Protein AF-A0A2V7YEH2-F1 (afdb_monomer)

Mean predicted aligned error: 3.69 Å

Radius of gyration: 14.22 Å; Cα contacts (8 Å, |Δi|>4): 256; chains: 1; bounding box: 33×41×31 Å

Solvent-accessible surface area (backbone atoms only — not comparable to full-atom values): 6862 Å² total; per-residue (Å²): 129,85,86,59,50,59,31,40,41,31,31,68,88,72,50,74,48,73,33,33,45,75,46,79,40,76,91,79,39,28,38,35,32,34,47,96,92,42,76,48,81,45,50,46,90,54,30,36,33,38,36,32,57,50,89,54,93,85,58,84,72,81,82,74,64,68,47,44,32,40,38,29,31,84,86,72,51,70,53,51,23,26,23,66,84,57,88,93,39,77,46,42,60,33,28,39,77,72,44,84,60,26,61,35,30,40,40,26,48,93,38,53,67,48,77,44,76,62,80,131

pLDDT: mean 93.69, std 8.41, range [43.44, 98.62]

Secondary structure (DSSP, 8-state):
---PPEEEEEETTS-EEEEEEEEEETTTTEEEEEETTEEEEEEGGGEEEEEEE---TTSPPPPP-SEEEEEEETTS-EEEEEE---TTSSEEEEEES--SSEEEEEEEGGGEEEEEE---

Foldseek 3Di:
DPPFFWKWWAFLVRDIDIFGFPDQDQVQQWTFTDDPNDTDTDHLNGTFKMFGFDPDQPDDADDADAFWKWWAFPVRDTFTFGWDDDLPGQWTWGQGPDPNTTRIMTGGNVRTPDMDGDDD

Sequence (120 aa):
MSDQPQVVLRYRDGSTQRATLVQTDIEREVFNIEENGTSTEVPFRNLKAVFFPQTDPDKSLEPAAGSQLAVEFADGEIIRGVAHYNPERNGFFLFPLDRSKNDKIFVVNSAIMSIEVEKL

Structure (mmCIF, N/CA/C/O backbone):
data_AF-A0A2V7YEH2-F1
#
_entry.id   AF-A0A2V7YEH2-F1
#
loop_
_atom_site.group_PDB
_atom_site.id
_atom_site.type_symbol
_atom_site.label_atom_id
_atom_site.label_alt_id
_atom_site.label_comp_id
_atom_site.label_asym_id
_atom_site.label_entity_id
_atom_site.label_seq_id
_atom_site.pdbx_PDB_ins_code
_atom_site.Cartn_x
_atom_site.Cartn_y
_atom_site.Cartn_z
_atom_site.occupancy
_atom_site.B_iso_or_equiv
_atom_site.auth_seq_id
_atom_site.auth_comp_id
_atom_site.auth_asym_id
_atom_site.auth_atom_id
_atom_site.pdbx_PDB_model_num
ATOM 1 N N . MET A 1 1 ? 10.851 21.970 3.843 1.00 43.44 1 MET A N 1
ATOM 2 C CA . MET A 1 1 ? 9.453 21.497 3.861 1.00 43.44 1 MET A CA 1
ATOM 3 C C . MET A 1 1 ? 9.529 19.997 3.695 1.00 43.44 1 MET A C 1
ATOM 5 O O . MET A 1 1 ? 10.189 19.565 2.760 1.00 43.44 1 MET A O 1
ATOM 9 N N . SER A 1 2 ? 9.027 19.222 4.653 1.00 50.75 2 SER A N 1
ATOM 10 C CA . SER A 1 2 ? 9.021 17.762 4.532 1.00 50.75 2 SER A CA 1
ATOM 11 C C . SER A 1 2 ? 8.160 17.400 3.326 1.00 50.75 2 SER A C 1
ATOM 13 O O . SER A 1 2 ? 6.995 17.787 3.295 1.00 50.7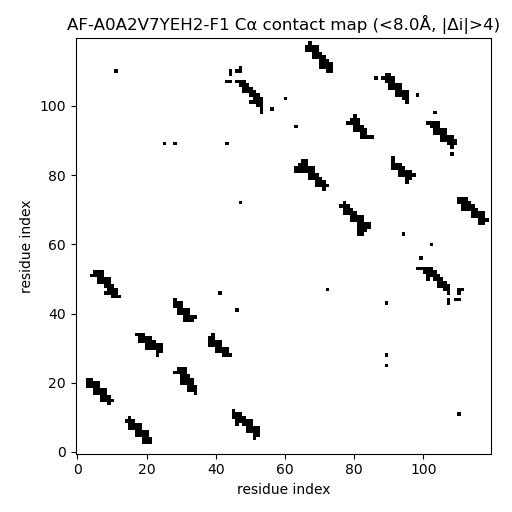5 2 SER A O 1
ATOM 15 N N . ASP A 1 3 ? 8.740 16.745 2.325 1.00 76.44 3 ASP A N 1
ATOM 16 C CA . ASP A 1 3 ? 8.012 16.307 1.135 1.00 76.44 3 ASP A CA 1
ATOM 17 C C . ASP A 1 3 ? 7.098 15.145 1.543 1.00 76.44 3 ASP A C 1
ATOM 19 O O . ASP A 1 3 ? 7.535 14.001 1.686 1.00 76.44 3 ASP A O 1
ATOM 23 N N . GLN A 1 4 ? 5.854 15.467 1.904 1.00 83.88 4 GLN A N 1
ATOM 24 C CA . GLN A 1 4 ? 4.873 14.466 2.301 1.00 83.88 4 GLN A CA 1
ATOM 25 C C . GLN A 1 4 ? 4.393 13.721 1.050 1.00 83.88 4 GLN A C 1
ATOM 27 O O . GLN A 1 4 ? 3.970 14.360 0.082 1.00 83.88 4 GLN A O 1
ATOM 32 N N . PRO A 1 5 ? 4.434 12.378 1.042 1.00 92.88 5 PRO A N 1
ATOM 33 C CA . PRO A 1 5 ? 4.159 11.632 -0.170 1.00 92.88 5 PRO A CA 1
ATOM 34 C C . PRO A 1 5 ? 2.687 11.755 -0.567 1.00 92.88 5 PRO A C 1
ATOM 36 O O . PRO A 1 5 ? 1.784 11.536 0.242 1.00 92.88 5 PRO A O 1
ATOM 39 N N . GLN A 1 6 ? 2.454 12.047 -1.845 1.00 96.31 6 GLN A N 1
ATOM 40 C CA . GLN A 1 6 ? 1.150 11.847 -2.469 1.00 96.31 6 GLN A CA 1
ATOM 41 C C . GLN A 1 6 ? 0.900 10.346 -2.604 1.00 96.31 6 GLN A C 1
ATOM 43 O O . GLN A 1 6 ? 1.766 9.612 -3.079 1.00 96.31 6 GLN A O 1
ATOM 48 N N . VAL A 1 7 ? -0.279 9.885 -2.204 1.00 98.00 7 VAL A N 1
ATOM 49 C CA . VAL A 1 7 ? -0.651 8.468 -2.246 1.00 98.00 7 VAL A CA 1
ATOM 50 C C . VAL A 1 7 ? -2.005 8.266 -2.911 1.00 98.00 7 VAL A C 1
ATOM 52 O O . VAL A 1 7 ? -2.829 9.179 -2.998 1.00 98.00 7 VAL A O 1
ATOM 55 N N . VAL A 1 8 ? -2.236 7.042 -3.377 1.00 98.38 8 VAL A N 1
ATOM 56 C CA . VAL A 1 8 ? -3.538 6.575 -3.858 1.00 98.38 8 VAL A CA 1
ATOM 57 C C . VAL A 1 8 ? -4.013 5.467 -2.920 1.00 98.38 8 VAL A C 1
ATOM 59 O O . VAL A 1 8 ? -3.444 4.375 -2.899 1.00 98.38 8 VAL A O 1
ATOM 62 N N . LEU A 1 9 ? -5.044 5.743 -2.129 1.00 98.62 9 LEU A N 1
ATOM 63 C CA . LEU A 1 9 ? -5.696 4.767 -1.264 1.00 98.62 9 LEU A CA 1
ATOM 64 C C . LEU A 1 9 ? -6.705 3.971 -2.088 1.00 98.62 9 LEU A C 1
ATOM 66 O O . LEU A 1 9 ? -7.562 4.566 -2.742 1.00 98.62 9 LEU A O 1
ATOM 70 N N . ARG A 1 10 ? -6.629 2.638 -2.046 1.00 98.31 10 ARG A N 1
ATOM 71 C CA . ARG A 1 10 ? -7.647 1.750 -2.620 1.00 98.31 10 ARG A CA 1
ATOM 72 C C . ARG A 1 10 ? -8.396 1.044 -1.508 1.00 98.31 10 ARG A C 1
ATOM 74 O O . ARG A 1 10 ? -7.794 0.344 -0.690 1.00 98.31 10 ARG A O 1
ATOM 81 N N . TYR A 1 11 ? -9.705 1.235 -1.494 1.00 98.44 11 TYR A N 1
ATOM 82 C CA . TYR A 1 11 ? -10.613 0.702 -0.493 1.00 98.44 11 TYR A CA 1
ATOM 83 C C . TYR A 1 11 ? -11.119 -0.684 -0.885 1.00 98.44 11 TYR A C 1
ATOM 85 O O . TYR A 1 11 ? -11.085 -1.080 -2.052 1.00 98.44 11 TYR A O 1
ATOM 93 N N . ARG A 1 12 ? -11.593 -1.441 0.107 1.00 97.50 12 ARG A N 1
ATOM 94 C CA . ARG A 1 12 ? -12.164 -2.782 -0.108 1.00 97.50 12 ARG A CA 1
ATOM 95 C C . ARG A 1 12 ? -13.491 -2.763 -0.856 1.00 97.50 12 ARG A C 1
ATOM 97 O O . ARG A 1 12 ? -13.847 -3.760 -1.466 1.00 97.50 12 ARG A O 1
ATOM 104 N N . ASP A 1 13 ? -14.205 -1.643 -0.811 1.00 96.31 13 ASP A N 1
ATOM 105 C CA . ASP A 1 13 ? -15.441 -1.428 -1.569 1.00 96.31 13 ASP A CA 1
ATOM 106 C C . ASP A 1 13 ? -15.186 -1.075 -3.048 1.00 96.31 13 ASP A C 1
ATOM 108 O O . ASP A 1 13 ? -16.126 -0.814 -3.796 1.00 96.31 13 ASP A O 1
ATOM 112 N N . GLY A 1 14 ? -13.918 -1.061 -3.475 1.00 96.06 14 GLY A N 1
ATOM 113 C CA . GLY A 1 14 ? -13.500 -0.718 -4.831 1.00 96.06 14 GLY A CA 1
ATOM 114 C C . GLY A 1 14 ? -13.284 0.779 -5.063 1.00 96.06 14 GLY A C 1
ATOM 115 O O . GLY A 1 14 ? -12.749 1.153 -6.110 1.00 96.06 14 GLY A O 1
ATOM 116 N N . SER A 1 15 ? -13.635 1.644 -4.106 1.00 97.62 15 SER A N 1
ATOM 117 C CA . SER A 1 15 ? -13.394 3.081 -4.222 1.00 97.62 15 SER A CA 1
ATOM 118 C C . SER A 1 15 ? -11.902 3.425 -4.117 1.00 97.62 15 SER A C 1
ATOM 120 O O . SER A 1 15 ? -11.063 2.638 -3.662 1.00 97.62 15 SER A O 1
ATOM 122 N N . THR A 1 16 ? -11.537 4.604 -4.619 1.00 97.69 16 THR A N 1
ATOM 123 C CA . THR A 1 16 ? -10.152 5.085 -4.658 1.00 97.69 16 THR A CA 1
ATOM 124 C C . THR A 1 16 ? -10.101 6.565 -4.294 1.00 97.69 16 THR A C 1
ATOM 126 O O . THR A 1 16 ? -10.947 7.334 -4.741 1.00 97.69 16 THR A O 1
ATOM 129 N N . GLN A 1 17 ? -9.089 6.964 -3.525 1.00 97.44 17 GLN A N 1
ATOM 130 C CA . GLN A 1 17 ? -8.881 8.343 -3.074 1.00 97.44 17 GLN A CA 1
ATOM 131 C C . GLN A 1 17 ? -7.417 8.744 -3.255 1.00 97.44 17 GLN A C 1
ATOM 133 O O . GLN A 1 17 ? -6.517 7.939 -3.012 1.00 97.44 17 GLN A O 1
ATOM 138 N N . ARG A 1 18 ? -7.165 9.989 -3.669 1.00 97.44 18 ARG A N 1
ATOM 139 C CA . ARG A 1 18 ? -5.818 10.578 -3.691 1.00 97.44 18 ARG A CA 1
ATOM 140 C C . ARG A 1 18 ? -5.688 11.525 -2.512 1.00 97.44 18 ARG A C 1
ATOM 142 O O . ARG A 1 18 ? -6.587 12.322 -2.288 1.00 97.44 18 ARG A O 1
ATOM 149 N N . ALA A 1 19 ? -4.585 11.443 -1.785 1.00 97.75 19 ALA A N 1
ATOM 150 C CA . ALA A 1 19 ? -4.353 12.310 -0.639 1.00 97.75 19 ALA A CA 1
ATOM 151 C C . ALA A 1 19 ? -2.859 12.464 -0.358 1.00 97.75 19 ALA A C 1
ATOM 153 O O . ALA A 1 19 ? -2.033 11.679 -0.834 1.00 97.75 19 ALA A O 1
ATOM 154 N N . THR A 1 20 ? -2.526 13.448 0.465 1.00 97.50 20 THR A N 1
ATOM 155 C CA . THR A 1 20 ? -1.209 13.555 1.083 1.00 97.50 20 THR A CA 1
ATOM 156 C C . THR A 1 20 ? -1.159 12.619 2.287 1.00 97.50 20 THR A C 1
ATOM 158 O O . THR A 1 20 ? -2.012 12.701 3.169 1.00 97.50 20 THR A O 1
ATOM 161 N N . LEU A 1 21 ? -0.173 11.725 2.356 1.00 97.25 21 LEU A N 1
ATOM 162 C CA . LEU A 1 21 ? 0.046 10.905 3.546 1.00 97.25 21 LEU A CA 1
ATOM 163 C C . LEU A 1 21 ? 0.806 11.718 4.598 1.00 97.25 21 LEU A C 1
ATOM 165 O O . LEU A 1 21 ? 1.965 12.082 4.397 1.00 97.25 21 LEU A O 1
ATOM 169 N N . VAL A 1 22 ? 0.166 11.946 5.743 1.00 96.50 22 VAL A N 1
ATOM 170 C CA . VAL A 1 22 ? 0.766 12.648 6.884 1.00 96.50 22 VAL A CA 1
ATOM 171 C C . VAL A 1 22 ? 1.544 11.667 7.754 1.00 96.50 22 VAL A C 1
ATOM 173 O O . VAL A 1 22 ? 2.708 11.906 8.076 1.00 96.50 22 VAL A O 1
ATOM 176 N N . GLN A 1 23 ? 0.912 10.552 8.129 1.00 95.81 23 GLN A N 1
ATOM 177 C CA . GLN A 1 23 ? 1.506 9.553 9.015 1.00 95.81 23 GLN A CA 1
ATOM 178 C C . GLN A 1 23 ? 0.803 8.201 8.888 1.00 95.81 23 GLN A C 1
ATOM 180 O O . GLN A 1 23 ? -0.420 8.133 8.805 1.00 95.81 23 GLN A O 1
ATOM 185 N N . THR A 1 24 ? 1.568 7.117 8.980 1.00 96.06 24 THR A N 1
ATOM 186 C CA . THR A 1 24 ? 1.028 5.777 9.233 1.00 96.06 24 THR A CA 1
ATOM 187 C C . THR A 1 24 ? 1.173 5.448 10.716 1.00 96.06 24 THR A C 1
ATOM 189 O O . THR A 1 24 ? 2.293 5.437 11.227 1.00 96.06 24 THR A O 1
ATOM 192 N N . ASP A 1 25 ? 0.066 5.166 11.397 1.00 96.00 25 ASP A N 1
ATOM 193 C CA . ASP A 1 25 ? 0.053 4.689 12.779 1.00 96.00 25 ASP A CA 1
ATOM 194 C C . ASP A 1 25 ? -0.237 3.184 12.782 1.00 96.00 25 ASP A C 1
ATOM 196 O O . ASP A 1 25 ? -1.354 2.740 12.511 1.00 96.00 25 ASP A O 1
ATOM 200 N N . ILE A 1 26 ? 0.809 2.390 13.019 1.00 93.69 26 ILE A N 1
ATOM 201 C CA . ILE A 1 26 ? 0.736 0.926 12.963 1.00 93.69 26 ILE A CA 1
ATOM 202 C C . ILE A 1 26 ? -0.002 0.354 14.176 1.00 93.69 26 ILE A C 1
ATOM 204 O O . ILE A 1 26 ? -0.701 -0.644 14.019 1.00 93.69 26 ILE A O 1
ATOM 208 N N . GLU A 1 27 ? 0.135 0.980 15.349 1.00 95.00 27 GLU A N 1
ATOM 209 C CA . GLU A 1 27 ? -0.492 0.520 16.594 1.00 95.00 27 GLU A CA 1
ATOM 210 C C . GLU A 1 27 ? -2.002 0.742 16.558 1.00 95.00 27 GLU A C 1
ATOM 212 O O . GLU A 1 27 ? -2.773 -0.131 16.954 1.00 95.00 27 GLU A O 1
ATOM 217 N N . ARG A 1 28 ? -2.429 1.900 16.041 1.00 97.00 28 ARG A N 1
ATOM 218 C CA . ARG A 1 28 ? -3.849 2.239 15.873 1.00 97.00 28 ARG A CA 1
ATOM 219 C C . ARG A 1 28 ? -4.446 1.721 14.565 1.00 97.00 28 ARG A C 1
ATOM 221 O O . ARG A 1 28 ? -5.653 1.847 14.374 1.00 97.00 28 ARG A O 1
ATOM 228 N N . GLU A 1 29 ? -3.625 1.159 13.678 1.00 97.56 29 GLU A N 1
ATOM 229 C CA . GLU A 1 29 ? -4.021 0.653 12.358 1.00 97.56 29 GLU A CA 1
ATOM 230 C C . GLU A 1 29 ? -4.735 1.703 11.494 1.00 97.56 29 GLU A C 1
ATOM 232 O O . GLU A 1 29 ? -5.768 1.433 10.868 1.00 97.56 29 GLU A O 1
ATOM 237 N N . VAL A 1 30 ? -4.189 2.920 11.453 1.00 98.19 30 VAL A N 1
ATOM 238 C CA . VAL A 1 30 ? -4.742 4.027 10.661 1.00 98.19 30 VAL A CA 1
ATOM 239 C C . VAL A 1 30 ? -3.682 4.709 9.803 1.00 98.19 30 VAL A C 1
ATOM 241 O O . VAL A 1 30 ? -2.520 4.857 10.184 1.00 98.19 30 VAL A O 1
ATOM 244 N N . PHE A 1 31 ? -4.106 5.177 8.633 1.00 98.12 31 PHE A N 1
ATOM 245 C CA . PHE A 1 31 ? -3.397 6.203 7.880 1.00 98.12 31 PHE A CA 1
ATOM 246 C C . PHE A 1 31 ? -4.008 7.562 8.204 1.00 98.12 31 PHE A C 1
ATOM 248 O O . PHE A 1 31 ? -5.207 7.760 8.032 1.00 98.12 31 PHE A O 1
ATOM 255 N N . ASN A 1 32 ? -3.181 8.503 8.639 1.00 97.94 32 ASN A N 1
ATOM 256 C CA . ASN A 1 32 ? -3.540 9.910 8.721 1.00 97.94 32 ASN A CA 1
ATOM 257 C C . ASN A 1 32 ? -3.239 10.540 7.365 1.00 97.94 32 ASN A C 1
ATOM 259 O O . ASN A 1 32 ? -2.081 10.550 6.927 1.00 97.94 32 ASN A O 1
ATOM 263 N N . ILE A 1 33 ? -4.274 11.040 6.702 1.00 97.94 33 ILE A N 1
ATOM 264 C CA . ILE A 1 33 ? -4.173 11.658 5.383 1.00 97.94 33 ILE A CA 1
ATOM 265 C C . ILE A 1 33 ? -4.691 13.087 5.417 1.00 97.94 33 ILE A C 1
ATOM 267 O O . ILE A 1 33 ? -5.534 13.424 6.244 1.00 97.94 33 ILE A O 1
ATOM 271 N N . GLU A 1 34 ? -4.217 13.904 4.488 1.00 97.38 34 GLU A N 1
ATOM 272 C CA . GLU A 1 34 ? -4.745 15.236 4.235 1.00 97.38 34 GLU A CA 1
ATOM 273 C C . GLU A 1 34 ? -5.248 15.340 2.792 1.00 97.38 34 GLU A C 1
ATOM 275 O O . GLU A 1 34 ? -4.532 15.020 1.839 1.00 97.38 34 GLU A O 1
ATOM 280 N N . GLU A 1 35 ? -6.482 15.812 2.635 1.00 94.50 35 GLU A N 1
ATOM 281 C CA . GLU A 1 35 ? -7.102 16.110 1.346 1.00 94.50 35 GLU A CA 1
ATOM 282 C C . GLU A 1 35 ? -7.749 17.498 1.417 1.00 94.50 35 GLU A C 1
ATOM 284 O O . GLU A 1 35 ? -8.568 17.772 2.293 1.00 94.50 35 GLU A O 1
ATOM 289 N N . ASN A 1 36 ? -7.366 18.401 0.508 1.00 91.75 36 ASN A N 1
ATOM 290 C CA . ASN A 1 36 ? -7.884 19.775 0.444 1.00 91.75 36 ASN A CA 1
ATOM 291 C C . ASN A 1 36 ? -7.819 20.530 1.793 1.00 91.75 36 ASN A C 1
ATOM 293 O O . ASN A 1 36 ? -8.752 21.244 2.160 1.00 91.75 36 ASN A O 1
ATOM 297 N N . GLY A 1 37 ? -6.733 20.343 2.553 1.00 90.75 37 GLY A N 1
ATOM 298 C CA . GLY A 1 37 ? -6.534 20.952 3.875 1.00 90.75 37 GLY A CA 1
ATOM 299 C C . GLY A 1 37 ? -7.348 20.316 5.009 1.00 90.75 37 GLY A C 1
ATOM 300 O O . GLY A 1 37 ? -7.338 20.827 6.127 1.00 90.75 37 GLY A O 1
ATOM 301 N N . THR A 1 38 ? -8.056 19.215 4.743 1.00 94.56 38 THR A N 1
ATOM 302 C CA . THR A 1 38 ? -8.795 18.450 5.753 1.00 94.56 38 THR A CA 1
ATOM 303 C C . THR A 1 38 ? -8.028 17.184 6.105 1.00 94.56 38 THR A C 1
ATOM 305 O O . THR A 1 38 ? -7.763 16.355 5.237 1.00 94.56 38 THR A O 1
ATOM 308 N N . SER A 1 39 ? -7.699 17.022 7.387 1.00 95.69 39 SER A N 1
ATOM 309 C CA . SER A 1 39 ? -7.064 15.808 7.903 1.00 95.69 39 SER A CA 1
ATOM 310 C C . SER A 1 39 ? -8.113 14.756 8.265 1.00 95.69 39 SER A C 1
ATOM 312 O O . SER A 1 39 ? -9.154 15.082 8.840 1.00 95.69 39 SER A O 1
ATOM 314 N N . THR A 1 40 ? -7.874 13.497 7.905 1.00 97.06 40 THR A N 1
ATOM 315 C CA . THR A 1 40 ? -8.778 12.367 8.168 1.00 97.06 40 THR A CA 1
ATOM 316 C C . THR A 1 40 ? -7.984 11.113 8.525 1.00 97.06 40 THR A C 1
ATOM 318 O O . THR A 1 40 ? -6.936 10.835 7.943 1.00 97.06 40 THR A O 1
ATOM 321 N N . GLU A 1 41 ? -8.507 10.328 9.468 1.00 98.12 41 GLU A N 1
ATOM 322 C CA . GLU A 1 41 ? -8.001 8.992 9.783 1.00 98.12 41 GLU A CA 1
ATOM 323 C C . GLU A 1 41 ? -8.707 7.936 8.923 1.00 98.12 41 GLU A C 1
ATOM 325 O O . GLU A 1 41 ? -9.936 7.830 8.927 1.00 98.12 41 GLU A O 1
ATOM 330 N N . VAL A 1 42 ? -7.928 7.117 8.217 1.00 98.50 42 VAL A N 1
ATOM 331 C CA . VAL A 1 42 ? -8.419 6.004 7.399 1.00 98.50 42 VAL A CA 1
ATOM 332 C C . VAL A 1 42 ? -7.964 4.675 8.011 1.00 98.50 42 VAL A C 1
ATOM 334 O O . VAL A 1 42 ? -6.775 4.350 7.955 1.00 98.50 42 VAL A O 1
ATOM 337 N N . PRO A 1 43 ? -8.885 3.875 8.580 1.00 98.44 43 PRO A N 1
ATOM 338 C CA . PRO A 1 43 ? -8.560 2.570 9.147 1.00 98.44 43 PRO A CA 1
ATOM 339 C C . PRO A 1 43 ? -8.064 1.569 8.103 1.00 98.44 43 PRO A C 1
ATOM 341 O O . PRO A 1 43 ? -8.652 1.440 7.027 1.00 98.44 43 PRO A O 1
ATOM 344 N N . PHE A 1 44 ? -7.066 0.760 8.460 1.00 98.31 44 PHE A N 1
ATOM 345 C CA . PHE A 1 44 ? -6.527 -0.298 7.597 1.00 98.31 44 PHE A CA 1
ATOM 346 C C . PHE A 1 44 ? -7.616 -1.275 7.154 1.00 98.31 44 PHE A C 1
ATOM 348 O O . PHE A 1 44 ? -7.652 -1.678 5.995 1.00 98.31 44 PHE A O 1
ATOM 355 N N . ARG A 1 45 ? -8.560 -1.608 8.044 1.00 97.44 45 ARG A N 1
ATOM 356 C CA . ARG A 1 45 ? -9.688 -2.506 7.741 1.00 97.44 45 ARG A CA 1
ATOM 357 C C . ARG A 1 45 ? -10.573 -2.043 6.576 1.00 97.44 45 ARG A C 1
ATOM 359 O O . ARG A 1 45 ? -11.266 -2.868 5.995 1.00 97.44 45 ARG A O 1
ATOM 366 N N . ASN A 1 46 ? -10.560 -0.753 6.236 1.00 98.31 46 ASN A N 1
ATOM 367 C CA . ASN A 1 46 ? -11.316 -0.217 5.102 1.00 98.31 46 ASN A CA 1
ATOM 368 C C . ASN A 1 46 ? -10.522 -0.317 3.793 1.00 98.31 46 ASN A C 1
ATOM 370 O O . ASN A 1 46 ? -11.092 -0.224 2.706 1.00 98.31 46 ASN A O 1
ATOM 374 N N . LEU A 1 47 ? -9.207 -0.502 3.892 1.00 98.50 47 LEU A N 1
ATOM 375 C CA . LEU A 1 47 ? -8.281 -0.464 2.778 1.00 98.50 47 LEU A CA 1
ATOM 376 C C . LEU A 1 47 ? -7.933 -1.861 2.283 1.00 98.50 47 LEU A C 1
ATOM 378 O O . LEU A 1 47 ? -7.887 -2.844 3.029 1.00 98.50 47 LEU A O 1
ATOM 382 N N . LYS A 1 48 ? -7.668 -1.895 0.984 1.00 97.62 48 LYS A N 1
ATOM 383 C CA . LYS A 1 48 ? -7.005 -2.979 0.279 1.00 97.62 48 LYS A CA 1
ATOM 384 C C . LYS A 1 48 ? -5.498 -2.751 0.280 1.00 97.62 48 LYS A C 1
ATOM 386 O O . LYS A 1 48 ? -4.720 -3.595 0.721 1.00 97.62 48 LYS A O 1
ATOM 391 N N . ALA A 1 49 ? -5.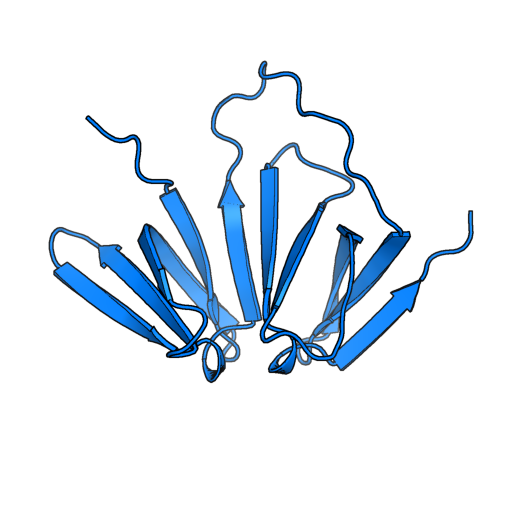101 -1.575 -0.197 1.00 98.38 49 ALA A N 1
ATOM 392 C CA . ALA A 1 49 ? -3.712 -1.176 -0.318 1.00 98.38 49 ALA A CA 1
ATOM 393 C C . ALA A 1 49 ? -3.581 0.347 -0.468 1.00 98.38 49 ALA A C 1
ATOM 395 O O . ALA A 1 49 ? -4.527 1.032 -0.865 1.00 98.38 49 ALA A O 1
ATOM 396 N N . VAL A 1 50 ? -2.385 0.865 -0.194 1.00 98.56 50 VAL A N 1
ATOM 397 C CA . VAL A 1 50 ? -1.994 2.260 -0.428 1.00 98.56 50 VAL A CA 1
ATOM 398 C C . VAL A 1 50 ? -0.832 2.280 -1.410 1.00 98.56 50 VAL A C 1
ATOM 400 O O . VAL A 1 50 ? 0.219 1.694 -1.157 1.00 98.56 50 VAL A O 1
ATOM 403 N N . PHE A 1 51 ? -1.018 2.947 -2.540 1.00 98.19 51 PHE A N 1
ATOM 404 C CA . PHE A 1 51 ? -0.042 3.025 -3.617 1.00 98.19 51 PHE A CA 1
ATOM 405 C C . PHE A 1 51 ? 0.745 4.326 -3.497 1.00 98.19 51 PHE A C 1
ATOM 407 O O . PHE A 1 51 ? 0.166 5.379 -3.226 1.00 98.19 51 PHE A O 1
ATOM 414 N N . PHE A 1 52 ? 2.055 4.240 -3.718 1.00 96.75 52 PHE A N 1
ATOM 415 C CA . PHE A 1 52 ? 2.976 5.371 -3.719 1.00 96.75 52 PHE A CA 1
ATOM 416 C C . PHE A 1 52 ? 3.405 5.613 -5.170 1.00 96.75 52 PHE A C 1
ATOM 418 O O . PHE A 1 52 ? 4.269 4.875 -5.655 1.00 96.75 52 PHE A O 1
ATOM 425 N N . PRO A 1 53 ? 2.779 6.567 -5.886 1.00 95.62 53 PRO A N 1
ATOM 426 C CA . PRO A 1 53 ? 3.084 6.825 -7.285 1.00 95.62 53 PRO A CA 1
ATOM 427 C C . PRO A 1 53 ? 4.545 7.217 -7.479 1.00 95.62 53 PRO A C 1
ATOM 429 O O . PRO A 1 53 ? 5.101 7.954 -6.666 1.00 95.62 53 PRO A O 1
ATOM 432 N N . GLN A 1 54 ? 5.140 6.745 -8.571 1.00 91.50 54 GLN A N 1
ATOM 433 C CA . GLN A 1 54 ? 6.464 7.189 -8.989 1.00 91.50 54 GLN A CA 1
ATOM 434 C C . GLN A 1 54 ? 6.358 8.641 -9.472 1.00 91.50 54 GLN A C 1
ATOM 436 O O . GLN A 1 54 ? 5.528 8.959 -10.328 1.00 91.50 54 GLN A O 1
ATOM 441 N N . THR A 1 55 ? 7.164 9.529 -8.896 1.00 89.69 55 THR A N 1
ATOM 442 C CA . THR A 1 55 ? 7.163 10.966 -9.217 1.00 89.69 55 THR A CA 1
ATOM 443 C C . THR A 1 55 ? 8.348 11.380 -10.077 1.00 89.69 55 THR A C 1
ATOM 445 O O . THR A 1 55 ? 8.289 12.432 -10.710 1.00 89.69 55 THR A O 1
ATOM 448 N N . ASP A 1 56 ? 9.388 10.548 -10.138 1.00 88.62 56 ASP A N 1
ATOM 449 C CA . ASP A 1 56 ? 10.605 10.810 -10.899 1.00 88.62 56 ASP A CA 1
ATOM 450 C C . ASP A 1 56 ? 10.987 9.573 -11.731 1.00 88.62 56 ASP A C 1
ATOM 452 O O . ASP A 1 56 ? 11.593 8.638 -11.204 1.00 88.62 56 ASP A O 1
ATOM 456 N N . PRO A 1 57 ? 10.626 9.534 -13.026 1.00 80.75 57 PRO A N 1
ATOM 457 C CA . PRO A 1 57 ? 10.943 8.413 -13.910 1.00 80.75 57 PRO A CA 1
ATOM 458 C C . PRO A 1 57 ? 12.445 8.148 -14.079 1.00 80.75 57 PRO A C 1
ATOM 460 O O . PRO A 1 57 ? 12.819 7.012 -14.371 1.00 80.75 57 PRO A O 1
ATOM 463 N N . ASP A 1 58 ? 13.290 9.166 -13.895 1.00 85.06 58 ASP A N 1
ATOM 464 C CA . ASP A 1 58 ? 14.743 9.067 -14.069 1.00 85.06 58 ASP A CA 1
ATOM 465 C C . ASP A 1 58 ? 15.448 8.606 -12.783 1.00 85.06 58 ASP A C 1
ATOM 467 O O . ASP A 1 58 ? 16.635 8.257 -12.788 1.00 85.06 58 ASP A O 1
ATOM 471 N N . LYS A 1 59 ? 14.718 8.561 -11.663 1.00 83.31 59 LYS A N 1
ATOM 472 C CA . LYS A 1 59 ? 15.238 8.080 -10.389 1.00 83.31 59 LYS A CA 1
ATOM 473 C C . LYS A 1 59 ? 15.532 6.588 -10.467 1.00 83.31 59 LYS A C 1
ATOM 475 O O . LYS A 1 59 ? 14.629 5.754 -10.527 1.00 83.31 59 LYS A O 1
ATOM 480 N N . SER A 1 60 ? 16.814 6.247 -10.350 1.00 81.12 60 SER A N 1
ATOM 481 C CA . SER A 1 60 ? 17.233 4.867 -10.118 1.00 81.12 60 SER A CA 1
ATOM 482 C C . SER A 1 60 ? 16.607 4.362 -8.821 1.00 81.12 60 SER A C 1
ATOM 484 O O . SER A 1 60 ? 16.863 4.888 -7.735 1.00 81.12 60 SER A O 1
ATOM 486 N N . LEU A 1 61 ? 15.762 3.343 -8.937 1.00 82.88 61 LEU A N 1
ATOM 487 C CA . LEU A 1 61 ? 15.124 2.711 -7.797 1.00 82.88 61 LEU A CA 1
ATOM 488 C C . LEU A 1 61 ? 16.007 1.574 -7.290 1.00 82.88 61 LEU A C 1
ATOM 490 O O . LEU A 1 61 ? 16.393 0.694 -8.056 1.00 82.88 61 LEU A O 1
ATOM 494 N N . GLU A 1 62 ? 16.281 1.570 -5.986 1.00 83.94 62 GLU A N 1
ATOM 495 C CA . GLU A 1 62 ? 17.002 0.466 -5.355 1.00 83.94 62 GLU A CA 1
ATOM 496 C C . GLU A 1 62 ? 16.290 -0.871 -5.625 1.00 83.94 62 GLU A C 1
ATOM 498 O O . GLU A 1 62 ? 15.047 -0.923 -5.550 1.00 83.94 62 GLU A O 1
ATOM 503 N N . PRO A 1 63 ? 17.043 -1.949 -5.920 1.00 83.56 63 PRO A N 1
ATOM 504 C CA . PRO A 1 63 ? 16.481 -3.282 -6.061 1.00 83.56 63 PRO A CA 1
ATOM 505 C C . PRO A 1 63 ? 15.694 -3.675 -4.812 1.00 83.56 63 PRO A C 1
ATOM 507 O O . PRO A 1 63 ? 16.148 -3.502 -3.680 1.00 83.56 63 PRO A O 1
ATOM 510 N N . ALA A 1 64 ? 14.499 -4.219 -5.019 1.00 89.44 64 ALA A N 1
ATOM 511 C CA . ALA A 1 64 ? 13.708 -4.751 -3.924 1.00 89.44 64 ALA A CA 1
ATOM 512 C C . ALA A 1 64 ? 14.326 -6.057 -3.405 1.00 89.44 64 ALA A C 1
ATOM 514 O O . ALA A 1 64 ? 14.824 -6.871 -4.182 1.00 89.44 64 ALA A O 1
ATOM 515 N N . ALA A 1 65 ? 14.264 -6.266 -2.091 1.00 90.38 65 ALA A N 1
ATOM 516 C CA . ALA A 1 65 ? 14.721 -7.486 -1.436 1.00 90.38 65 ALA A CA 1
ATOM 517 C C . ALA A 1 65 ? 13.533 -8.287 -0.884 1.00 90.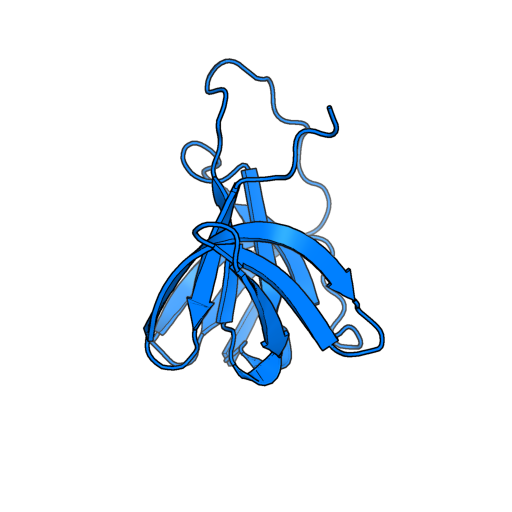38 65 ALA A C 1
ATOM 519 O O . ALA A 1 65 ? 12.507 -7.718 -0.501 1.00 90.38 65 ALA A O 1
ATOM 520 N N . GLY A 1 66 ? 13.684 -9.613 -0.845 1.00 94.56 66 GLY A N 1
ATOM 521 C CA . GLY A 1 66 ? 12.666 -10.543 -0.362 1.00 94.56 66 GLY A CA 1
ATOM 522 C C . GLY A 1 66 ? 12.266 -11.579 -1.409 1.00 94.56 66 GLY A C 1
ATOM 523 O O . GLY A 1 66 ? 13.035 -11.885 -2.318 1.00 94.56 66 GLY A O 1
ATOM 524 N N . SER A 1 67 ? 11.062 -12.124 -1.255 1.00 95.75 67 SER A N 1
ATOM 525 C CA . SER A 1 67 ? 10.495 -13.105 -2.183 1.00 95.75 67 SER A CA 1
ATOM 526 C C . SER A 1 67 ? 9.645 -12.407 -3.237 1.00 95.75 67 SER A C 1
ATOM 528 O O . SER A 1 67 ? 8.973 -11.423 -2.927 1.00 95.75 67 SER A O 1
ATOM 530 N N . GLN A 1 68 ? 9.635 -12.936 -4.461 1.00 96.88 68 GLN A N 1
ATOM 531 C CA . GLN A 1 68 ? 8.640 -12.564 -5.462 1.00 96.88 68 GLN A CA 1
ATOM 532 C C . GLN A 1 68 ? 7.298 -13.203 -5.089 1.00 96.88 68 GLN A C 1
ATOM 534 O O . GLN A 1 68 ? 7.222 -14.409 -4.850 1.00 96.88 68 GLN A O 1
ATOM 539 N N . LEU A 1 69 ? 6.261 -12.378 -4.987 1.00 97.31 69 LEU A N 1
ATOM 540 C CA . LEU A 1 69 ? 4.929 -12.744 -4.528 1.00 97.31 69 LEU A CA 1
ATOM 541 C C . LEU A 1 69 ? 3.879 -12.342 -5.562 1.00 97.31 69 LEU A C 1
ATOM 543 O O . LEU A 1 69 ? 3.951 -11.246 -6.127 1.00 97.31 69 LEU A O 1
ATOM 547 N N . ALA A 1 70 ? 2.858 -13.179 -5.714 1.00 97.88 70 ALA A N 1
ATOM 548 C CA . ALA A 1 70 ? 1.566 -12.793 -6.260 1.00 97.88 70 ALA A CA 1
ATOM 549 C C . ALA A 1 70 ? 0.577 -12.639 -5.096 1.00 97.88 70 ALA A C 1
ATOM 551 O O . ALA A 1 70 ? 0.348 -13.585 -4.344 1.00 97.88 70 ALA A O 1
ATOM 552 N N . VAL A 1 71 ? 0.034 -11.433 -4.922 1.00 98.06 71 VAL A N 1
ATOM 553 C CA . VAL A 1 71 ? -0.941 -11.109 -3.873 1.00 98.06 71 VAL A CA 1
ATOM 554 C C . VAL A 1 71 ? -2.308 -10.938 -4.514 1.00 98.06 71 VAL A C 1
ATOM 556 O O . VAL A 1 71 ? -2.508 -9.993 -5.279 1.00 98.06 71 VAL A O 1
ATOM 559 N N . GLU A 1 72 ? -3.235 -11.832 -4.194 1.00 98.25 72 GLU A N 1
ATOM 560 C CA . GLU A 1 72 ? -4.618 -11.786 -4.664 1.00 98.25 72 GLU A CA 1
ATOM 561 C C . GLU A 1 72 ? -5.522 -11.108 -3.631 1.00 98.25 72 GLU A C 1
ATOM 563 O O . GLU A 1 72 ? -5.393 -11.328 -2.423 1.00 98.25 72 GLU A O 1
ATOM 568 N N . PHE A 1 73 ? -6.474 -10.311 -4.104 1.00 97.94 73 PHE A N 1
ATOM 569 C CA . PHE A 1 73 ? -7.508 -9.684 -3.284 1.00 97.94 73 PHE A CA 1
ATOM 570 C C . PHE A 1 73 ? -8.896 -10.249 -3.604 1.00 97.94 73 PHE A C 1
ATOM 572 O O . PHE A 1 73 ? -9.107 -10.885 -4.631 1.00 97.94 73 PHE A O 1
ATOM 579 N N . ALA A 1 74 ? -9.876 -9.976 -2.739 1.00 94.75 74 ALA A N 1
ATOM 580 C CA . ALA A 1 74 ? -11.240 -10.497 -2.882 1.00 94.75 74 ALA A CA 1
ATOM 581 C C . ALA A 1 74 ? -11.972 -10.057 -4.170 1.00 94.75 74 ALA A C 1
ATOM 583 O O . ALA A 1 74 ? -12.954 -10.686 -4.556 1.00 94.75 74 ALA A O 1
ATOM 584 N N . ASP A 1 75 ? -11.508 -8.993 -4.834 1.00 94.50 75 ASP A N 1
ATOM 585 C CA . ASP A 1 75 ? -12.023 -8.533 -6.130 1.00 94.50 75 ASP A CA 1
ATOM 586 C C . ASP A 1 75 ? -11.389 -9.260 -7.334 1.00 94.50 75 ASP A C 1
ATOM 588 O O . ASP A 1 75 ? -11.682 -8.923 -8.481 1.00 94.50 75 ASP A O 1
ATOM 592 N N . GLY A 1 76 ? -10.530 -10.255 -7.086 1.00 96.25 76 GLY A N 1
ATOM 593 C CA . GLY A 1 76 ? -9.798 -11.007 -8.106 1.00 96.25 76 GLY A CA 1
ATOM 594 C C . GLY A 1 76 ? -8.591 -10.262 -8.678 1.00 96.25 76 GLY A C 1
ATOM 595 O O . GLY A 1 76 ? -7.928 -10.765 -9.586 1.00 96.25 76 GLY A O 1
ATOM 596 N N . GLU A 1 77 ? -8.278 -9.060 -8.181 1.00 96.50 77 GLU A N 1
ATOM 597 C CA . GLU A 1 77 ? -7.052 -8.375 -8.573 1.00 96.50 77 GLU A CA 1
ATOM 598 C C . GLU A 1 77 ? -5.830 -9.086 -7.994 1.00 96.50 77 GLU A C 1
ATOM 600 O O . GLU A 1 77 ? -5.790 -9.407 -6.807 1.00 96.50 77 GLU A O 1
ATOM 605 N N . ILE A 1 78 ? -4.800 -9.252 -8.827 1.00 97.31 78 ILE A N 1
ATOM 606 C CA . ILE A 1 78 ? -3.511 -9.812 -8.430 1.00 97.31 78 ILE A CA 1
ATOM 607 C C . ILE A 1 78 ? -2.425 -8.760 -8.634 1.00 97.31 78 ILE A C 1
ATOM 609 O O . ILE A 1 78 ? -2.197 -8.304 -9.758 1.00 97.31 78 ILE A O 1
ATOM 613 N N . ILE A 1 79 ? -1.713 -8.415 -7.562 1.00 96.81 79 ILE A N 1
ATOM 614 C CA . ILE A 1 79 ? -0.529 -7.554 -7.623 1.00 96.81 79 ILE A CA 1
ATOM 615 C C . ILE A 1 79 ? 0.714 -8.420 -7.447 1.00 96.81 79 ILE A C 1
ATOM 617 O O . ILE A 1 79 ? 0.855 -9.132 -6.454 1.00 96.81 79 ILE A O 1
ATOM 621 N N . ARG A 1 80 ? 1.632 -8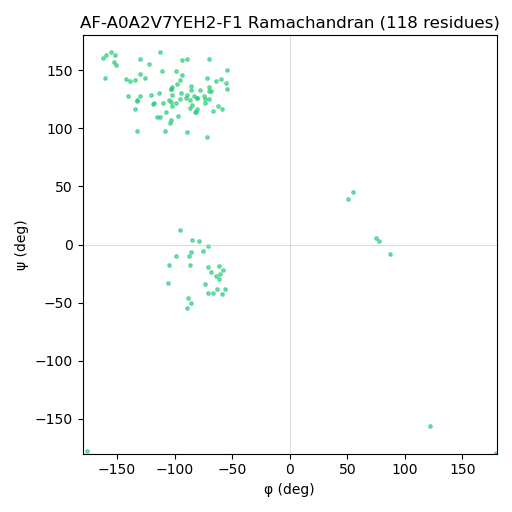.335 -8.414 1.00 97.56 80 ARG A N 1
ATOM 622 C CA . ARG A 1 80 ? 2.921 -9.032 -8.378 1.00 97.56 80 ARG A CA 1
ATOM 623 C C . ARG A 1 80 ? 4.047 -8.089 -7.996 1.00 97.56 80 ARG A C 1
ATOM 625 O O . ARG A 1 80 ? 4.143 -6.980 -8.528 1.00 97.56 80 ARG A O 1
ATOM 632 N N . GLY A 1 81 ? 4.918 -8.543 -7.109 1.00 97.00 81 GLY A N 1
ATOM 633 C CA . GLY A 1 81 ? 6.058 -7.756 -6.664 1.00 97.00 81 GLY A CA 1
ATOM 634 C C . GLY A 1 81 ? 6.975 -8.515 -5.723 1.00 97.00 81 GLY A C 1
ATOM 635 O O . GLY A 1 81 ? 6.747 -9.678 -5.416 1.00 97.00 81 GLY A O 1
ATOM 636 N N . VAL A 1 82 ? 8.009 -7.837 -5.249 1.00 97.56 82 VAL A N 1
ATOM 637 C CA . VAL A 1 82 ? 8.970 -8.369 -4.284 1.00 97.56 82 VAL A CA 1
ATOM 638 C C . VAL A 1 82 ? 8.676 -7.785 -2.906 1.00 97.56 82 VAL A C 1
ATOM 640 O O . VAL A 1 82 ? 8.446 -6.578 -2.780 1.00 97.56 82 VAL A O 1
ATOM 643 N N . ALA A 1 83 ? 8.664 -8.624 -1.870 1.0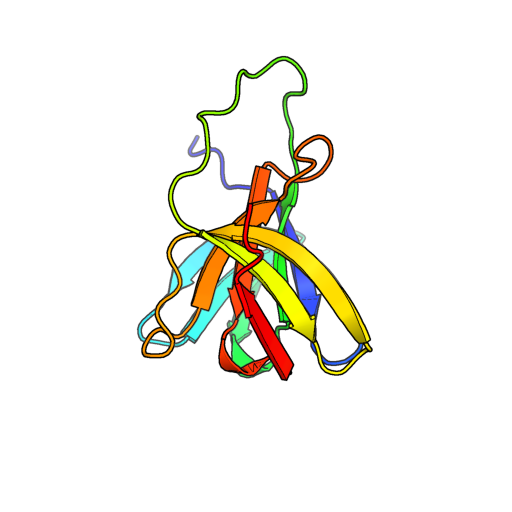0 97.06 83 ALA A N 1
ATOM 644 C CA . ALA A 1 83 ? 8.454 -8.180 -0.495 1.00 97.06 83 ALA A CA 1
ATOM 645 C C . ALA A 1 83 ? 9.098 -9.094 0.551 1.00 97.06 83 ALA A C 1
ATOM 647 O O . ALA A 1 83 ? 9.260 -10.302 0.362 1.00 97.06 83 ALA A O 1
ATOM 648 N N . HIS A 1 84 ? 9.344 -8.516 1.727 1.00 94.94 84 HIS A N 1
ATOM 649 C CA . HIS A 1 84 ? 9.483 -9.264 2.972 1.00 94.94 84 HIS A CA 1
ATOM 650 C C . HIS A 1 84 ? 8.105 -9.414 3.622 1.00 94.94 84 HIS A C 1
ATOM 652 O O . HIS A 1 84 ? 7.625 -8.503 4.300 1.00 94.94 84 HIS A O 1
ATOM 658 N N . TYR A 1 85 ? 7.461 -10.557 3.398 1.00 93.50 85 TYR A N 1
ATOM 659 C CA . TYR A 1 85 ? 6.145 -10.836 3.960 1.00 93.50 85 TYR A CA 1
ATOM 660 C C . TYR A 1 85 ? 6.239 -11.426 5.371 1.00 93.50 85 TYR A C 1
ATOM 662 O O . TYR A 1 85 ? 7.003 -12.357 5.621 1.00 93.50 85 TYR A O 1
ATOM 670 N N . ASN A 1 86 ? 5.430 -10.889 6.284 1.00 92.25 86 ASN A N 1
ATOM 671 C CA . ASN A 1 86 ? 5.172 -11.468 7.595 1.00 92.25 86 ASN A CA 1
ATOM 672 C C . ASN A 1 86 ? 3.652 -11.424 7.854 1.00 92.25 86 ASN A C 1
ATOM 674 O O . ASN A 1 86 ? 3.103 -10.317 7.923 1.00 92.25 86 ASN A O 1
ATOM 678 N N . PRO A 1 87 ? 2.976 -12.580 7.993 1.00 91.50 87 PRO A N 1
ATOM 679 C CA . PRO A 1 87 ? 1.530 -12.637 8.213 1.00 91.50 87 PRO A CA 1
ATOM 680 C C . PRO A 1 87 ? 1.089 -12.002 9.539 1.00 91.50 87 PRO A C 1
ATOM 682 O O . PRO A 1 87 ? -0.012 -11.468 9.604 1.00 91.50 87 PRO A O 1
ATOM 685 N N . GLU A 1 88 ? 1.958 -11.972 10.555 1.00 93.50 88 GLU A N 1
ATOM 686 C CA . GLU A 1 88 ? 1.657 -11.438 11.895 1.00 93.50 88 GLU A CA 1
ATOM 687 C C . GLU A 1 88 ? 1.624 -9.899 11.950 1.00 93.50 88 GLU A C 1
ATOM 689 O O . GLU A 1 88 ? 1.331 -9.314 12.990 1.00 93.50 88 GLU A O 1
ATOM 694 N N . ARG A 1 89 ? 1.980 -9.211 10.856 1.00 93.69 89 ARG A N 1
ATOM 695 C CA . ARG A 1 89 ? 1.920 -7.743 10.770 1.00 93.69 89 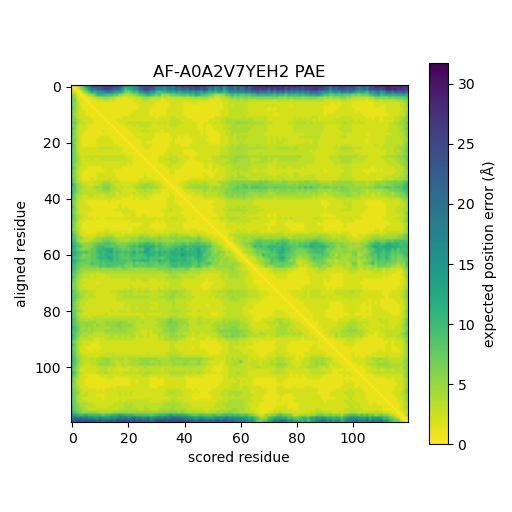ARG A CA 1
ATOM 696 C C . ARG A 1 89 ? 0.594 -7.276 10.175 1.00 93.69 89 ARG A C 1
ATOM 698 O O . ARG A 1 89 ? -0.045 -7.984 9.408 1.00 93.69 89 ARG A O 1
ATOM 705 N N . ASN A 1 90 ? 0.234 -6.021 10.430 1.00 95.75 90 ASN A N 1
ATOM 706 C CA . ASN A 1 90 ? -0.998 -5.419 9.895 1.00 95.75 90 ASN A CA 1
ATOM 707 C C . ASN A 1 90 ? -0.928 -5.163 8.374 1.00 95.75 90 ASN A C 1
ATOM 709 O O . ASN A 1 90 ? -1.946 -5.037 7.691 1.00 95.75 90 ASN A O 1
ATOM 713 N N . GLY A 1 91 ? 0.286 -5.122 7.828 1.00 96.75 91 GLY A N 1
ATOM 714 C CA . GLY A 1 91 ? 0.566 -4.981 6.407 1.00 96.75 91 GLY A CA 1
ATOM 715 C C . GLY A 1 91 ? 2.067 -4.951 6.130 1.00 96.75 91 GLY A C 1
ATOM 716 O O . GLY A 1 91 ? 2.889 -5.054 7.048 1.00 96.75 91 GLY A O 1
ATOM 717 N N . PHE A 1 92 ? 2.429 -4.805 4.860 1.00 97.06 92 PHE A N 1
ATOM 718 C CA . PHE A 1 92 ? 3.819 -4.767 4.402 1.00 97.06 92 PHE A CA 1
ATOM 719 C C . PHE A 1 92 ? 3.966 -3.945 3.122 1.00 97.06 92 PHE A C 1
ATOM 721 O O . PHE A 1 92 ? 2.993 -3.682 2.419 1.00 97.06 92 PHE A O 1
ATOM 728 N N . PHE A 1 93 ? 5.200 -3.555 2.799 1.00 97.12 93 PHE A N 1
ATOM 729 C CA . PHE A 1 93 ? 5.505 -2.963 1.501 1.00 97.12 93 PHE A CA 1
ATOM 730 C C . PHE A 1 93 ? 5.809 -4.048 0.469 1.00 97.12 93 PHE A C 1
ATOM 732 O O . PHE A 1 93 ? 6.717 -4.858 0.659 1.00 97.12 93 PHE A O 1
ATOM 739 N N . LEU 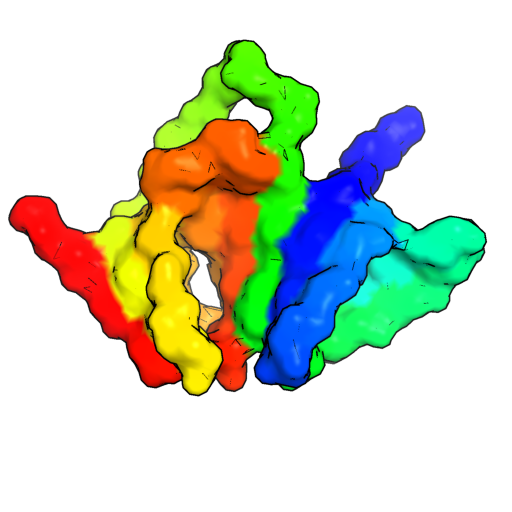A 1 94 ? 5.064 -4.012 -0.630 1.00 97.94 94 LEU A N 1
ATOM 740 C CA . LEU A 1 94 ? 5.311 -4.733 -1.867 1.00 97.94 94 LEU A CA 1
ATOM 741 C C . LEU A 1 94 ? 5.913 -3.764 -2.883 1.00 97.94 94 LEU A C 1
ATOM 743 O O . LEU A 1 94 ? 5.371 -2.684 -3.127 1.00 97.94 94 LEU A O 1
ATOM 747 N N . PHE A 1 95 ? 7.025 -4.150 -3.488 1.00 97.31 95 PHE A N 1
ATOM 748 C CA . PHE A 1 95 ? 7.641 -3.414 -4.585 1.00 97.31 95 PHE A CA 1
ATOM 749 C C . PHE A 1 95 ? 7.197 -4.065 -5.895 1.00 97.31 95 PHE A C 1
ATOM 751 O O . PHE A 1 95 ? 7.581 -5.210 -6.135 1.00 97.31 95 PHE A O 1
ATOM 758 N N . PRO A 1 96 ? 6.363 -3.399 -6.715 1.00 96.06 96 PRO A N 1
ATOM 759 C CA . PRO A 1 96 ? 5.866 -3.981 -7.958 1.00 96.06 96 PRO A CA 1
ATOM 760 C C . PRO A 1 96 ? 6.997 -4.470 -8.866 1.00 96.06 96 PRO A C 1
ATOM 762 O O . PRO A 1 96 ? 8.077 -3.883 -8.864 1.00 96.06 96 PRO A O 1
ATOM 765 N N . LEU A 1 97 ? 6.747 -5.504 -9.674 1.00 93.88 97 LEU A N 1
ATOM 766 C CA . LEU A 1 97 ? 7.713 -5.918 -10.705 1.00 93.88 97 LEU A CA 1
ATOM 767 C C . LEU A 1 97 ? 7.920 -4.816 -11.758 1.00 93.88 97 LEU A C 1
ATOM 769 O O . LEU A 1 97 ? 9.045 -4.569 -12.182 1.00 93.88 97 LEU A O 1
ATOM 773 N N . ASP A 1 98 ? 6.840 -4.122 -12.129 1.00 91.38 98 ASP A N 1
ATOM 774 C CA . ASP A 1 98 ? 6.878 -2.892 -12.921 1.00 91.38 98 ASP A CA 1
ATOM 775 C C . ASP A 1 98 ? 6.652 -1.676 -12.013 1.00 91.38 98 ASP A C 1
ATOM 777 O O . ASP A 1 98 ? 5.534 -1.412 -11.557 1.00 91.38 98 ASP A O 1
ATOM 781 N N . ARG A 1 99 ? 7.726 -0.923 -11.764 1.00 91.19 99 ARG A N 1
ATOM 782 C CA . ARG A 1 99 ? 7.726 0.269 -10.900 1.00 91.19 99 ARG A CA 1
ATOM 783 C C . ARG A 1 99 ? 7.549 1.578 -11.676 1.00 91.19 99 ARG A C 1
ATOM 785 O O . ARG A 1 99 ? 7.714 2.645 -11.098 1.00 91.19 99 ARG A O 1
ATOM 792 N N . SER A 1 100 ? 7.170 1.527 -12.957 1.00 90.00 100 SER A N 1
ATOM 793 C CA . SER A 1 100 ? 6.967 2.725 -13.793 1.00 90.00 100 SER A CA 1
ATOM 794 C C . SER A 1 100 ? 5.868 3.660 -13.280 1.00 90.00 100 SER A C 1
ATOM 796 O O . SER A 1 100 ? 5.919 4.866 -13.507 1.00 90.00 100 SER A O 1
ATOM 798 N N . LYS A 1 101 ? 4.858 3.108 -12.594 1.00 92.69 101 LYS A N 1
ATOM 799 C CA . LYS A 1 101 ? 3.714 3.868 -12.065 1.00 92.69 101 LYS A CA 1
ATOM 80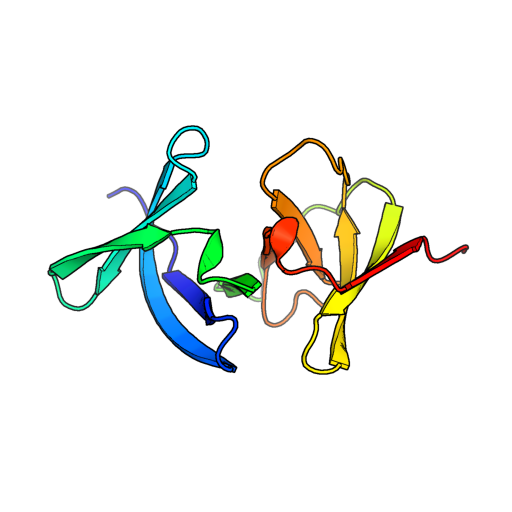0 C C . LYS A 1 101 ? 3.754 4.060 -10.560 1.00 92.69 101 LYS A C 1
ATOM 802 O O . LYS A 1 101 ? 3.246 5.063 -10.073 1.00 92.69 101 LYS A O 1
ATOM 807 N N . ASN A 1 102 ? 4.288 3.087 -9.826 1.00 94.81 102 ASN A N 1
ATOM 808 C CA . ASN A 1 102 ? 4.301 3.097 -8.369 1.00 94.81 102 ASN A CA 1
ATOM 809 C C . ASN A 1 102 ? 5.635 2.564 -7.856 1.00 94.81 102 ASN A C 1
ATOM 811 O O . ASN A 1 102 ? 6.024 1.442 -8.182 1.00 94.81 102 ASN A O 1
ATOM 815 N N . ASP A 1 103 ? 6.273 3.332 -6.981 1.00 93.62 103 ASP A N 1
ATOM 816 C CA . ASP A 1 103 ? 7.537 2.957 -6.353 1.00 93.62 103 ASP A CA 1
ATOM 817 C C . ASP A 1 103 ? 7.370 1.761 -5.430 1.00 93.62 103 ASP A C 1
ATOM 819 O O . ASP A 1 103 ? 8.238 0.890 -5.369 1.00 93.62 103 ASP A O 1
ATOM 823 N N . LYS A 1 104 ? 6.279 1.754 -4.667 1.00 95.62 104 LYS A N 1
ATOM 824 C CA . LYS A 1 104 ? 5.929 0.726 -3.691 1.00 95.62 104 LYS A CA 1
ATOM 825 C C . LYS A 1 104 ? 4.440 0.786 -3.388 1.00 95.62 104 LYS A C 1
ATOM 827 O O . LYS A 1 104 ? 3.765 1.783 -3.648 1.00 95.62 104 LYS A O 1
ATOM 832 N N . ILE A 1 105 ? 3.936 -0.285 -2.802 1.00 98.06 105 ILE A N 1
ATOM 833 C CA . ILE A 1 105 ? 2.543 -0.433 -2.406 1.00 98.06 105 ILE A CA 1
ATOM 834 C C . ILE A 1 105 ? 2.543 -0.957 -0.978 1.00 98.06 105 ILE A C 1
ATOM 836 O O . ILE A 1 105 ? 3.162 -1.978 -0.700 1.00 98.06 105 ILE A O 1
ATOM 840 N N . PHE A 1 106 ? 1.874 -0.270 -0.060 1.00 97.94 106 PHE A N 1
ATOM 841 C CA . PHE A 1 106 ? 1.566 -0.851 1.240 1.00 97.94 106 PHE A CA 1
ATOM 842 C C . PHE A 1 106 ? 0.325 -1.729 1.098 1.00 97.94 106 PHE A C 1
ATOM 844 O O . PHE A 1 106 ? -0.760 -1.226 0.811 1.00 97.94 106 PHE A O 1
ATOM 851 N N . VAL A 1 107 ? 0.483 -3.031 1.286 1.00 98.38 107 VAL A N 1
ATOM 852 C CA . VAL A 1 107 ? -0.605 -4.010 1.245 1.00 98.38 107 VAL A CA 1
ATOM 853 C C . VAL A 1 107 ? -1.114 -4.239 2.665 1.00 98.38 107 VAL A C 1
ATOM 855 O O . VAL A 1 107 ? -0.318 -4.489 3.570 1.00 98.38 107 VAL A O 1
ATOM 858 N N . VAL A 1 108 ? -2.434 -4.167 2.864 1.00 98.12 108 VAL A N 1
ATOM 859 C CA . VAL A 1 108 ? -3.068 -4.485 4.153 1.00 98.12 108 VAL A CA 1
ATOM 860 C C . VAL A 1 108 ? -3.302 -5.990 4.238 1.00 98.12 108 VAL A C 1
ATOM 862 O O . VAL A 1 108 ? -4.051 -6.538 3.431 1.00 98.12 108 VAL A O 1
ATOM 865 N N . ASN A 1 109 ? -2.720 -6.656 5.240 1.00 97.12 109 ASN A N 1
ATOM 866 C CA . ASN A 1 109 ? -2.761 -8.121 5.347 1.00 97.12 109 ASN A CA 1
ATOM 867 C C . ASN A 1 109 ? -4.186 -8.669 5.416 1.00 97.12 109 ASN A C 1
ATOM 869 O O . ASN A 1 109 ? -4.515 -9.632 4.733 1.00 97.12 109 ASN A O 1
ATOM 873 N N . SER A 1 110 ? -5.064 -8.020 6.181 1.00 96.06 110 SER A N 1
ATOM 874 C CA . SER A 1 110 ? -6.450 -8.468 6.345 1.00 96.06 110 SER A CA 1
ATOM 875 C C . SER A 1 110 ? -7.331 -8.269 5.103 1.00 96.06 110 SER A C 1
ATOM 877 O O . SER A 1 110 ? -8.518 -8.592 5.157 1.00 96.06 110 SER A O 1
ATOM 879 N N . ALA A 1 111 ? -6.803 -7.693 4.016 1.00 97.44 111 ALA A N 1
ATOM 880 C CA . ALA A 1 111 ? -7.489 -7.572 2.727 1.00 97.44 111 ALA A CA 1
ATOM 881 C C . ALA A 1 111 ? -7.077 -8.660 1.723 1.00 97.44 111 ALA A C 1
ATOM 883 O O . ALA A 1 111 ? -7.688 -8.769 0.660 1.00 97.44 111 ALA A O 1
ATOM 884 N N . ILE A 1 112 ? -6.032 -9.426 2.040 1.00 97.75 112 ILE A N 1
ATOM 885 C CA . ILE A 1 112 ? -5.452 -10.422 1.147 1.00 97.75 112 ILE A CA 1
ATOM 886 C C . ILE A 1 112 ? -6.319 -11.679 1.148 1.00 97.75 112 ILE A C 1
ATOM 888 O O . ILE A 1 112 ? -6.701 -12.181 2.203 1.00 97.75 112 ILE A O 1
ATOM 892 N N . MET A 1 113 ? -6.607 -12.182 -0.048 1.00 97.62 113 MET A N 1
ATOM 893 C CA . MET A 1 113 ? -7.304 -13.445 -0.268 1.00 97.62 113 MET A CA 1
ATOM 894 C C . MET A 1 113 ? -6.317 -14.614 -0.316 1.00 97.62 113 MET A C 1
ATOM 896 O O . MET A 1 113 ? -6.529 -15.636 0.333 1.00 97.62 113 MET A O 1
ATOM 900 N N . SER A 1 114 ? -5.218 -14.454 -1.056 1.00 97.62 114 SER A N 1
ATOM 901 C CA . SER A 1 114 ? -4.166 -15.462 -1.175 1.00 97.62 114 SER A CA 1
ATOM 902 C C . SER A 1 114 ? -2.801 -14.811 -1.437 1.00 97.62 114 SER A C 1
ATOM 904 O O . SER A 1 114 ? -2.710 -13.684 -1.936 1.00 97.62 114 SER A O 1
ATOM 906 N N . ILE A 1 115 ? -1.728 -15.510 -1.054 1.00 97.31 115 ILE A N 1
ATOM 907 C CA . ILE A 1 115 ? -0.350 -15.154 -1.408 1.00 97.31 115 ILE A CA 1
ATOM 908 C C . ILE A 1 115 ? 0.329 -16.392 -1.963 1.00 97.31 115 ILE A C 1
ATOM 910 O O . ILE A 1 115 ? 0.394 -17.424 -1.292 1.00 97.31 115 ILE A O 1
ATOM 914 N N . GLU A 1 116 ? 0.912 -16.249 -3.144 1.00 96.88 116 GLU A N 1
ATOM 915 C CA . GLU A 1 116 ? 1.759 -17.266 -3.751 1.00 96.88 116 GLU A CA 1
ATOM 916 C C . GLU A 1 116 ? 3.194 -16.756 -3.838 1.00 96.88 116 GLU A C 1
ATOM 918 O O . GLU A 1 116 ? 3.445 -15.649 -4.313 1.00 96.88 116 GLU A O 1
ATOM 923 N N . VAL A 1 117 ? 4.148 -17.568 -3.378 1.00 95.00 117 VAL A N 1
ATOM 924 C CA . VAL A 1 117 ? 5.573 -17.322 -3.621 1.00 95.00 117 VAL A CA 1
ATOM 925 C C . VAL A 1 117 ? 5.899 -17.855 -5.010 1.00 95.00 117 VAL A C 1
ATOM 927 O O . VAL A 1 117 ? 5.847 -19.067 -5.234 1.00 95.00 117 VAL A O 1
ATOM 930 N N . GLU A 1 118 ? 6.243 -16.965 -5.936 1.00 89.44 118 GLU A N 1
ATOM 931 C CA . GLU A 1 118 ? 6.631 -17.368 -7.284 1.00 89.44 118 GLU A CA 1
ATOM 932 C C . GLU A 1 118 ? 8.036 -17.989 -7.228 1.00 89.44 118 GLU A C 1
ATOM 934 O O . GLU A 1 118 ? 8.996 -17.382 -6.744 1.00 89.44 118 GLU A O 1
ATOM 939 N N . LYS A 1 119 ? 8.151 -19.246 -7.671 1.00 76.00 119 LYS A N 1
ATOM 940 C CA . LYS A 1 119 ? 9.444 -19.921 -7.812 1.00 76.00 119 LYS A CA 1
ATOM 941 C C . LYS A 1 119 ? 10.083 -19.453 -9.118 1.00 76.00 119 LYS A C 1
ATOM 943 O O . LYS A 1 119 ? 9.435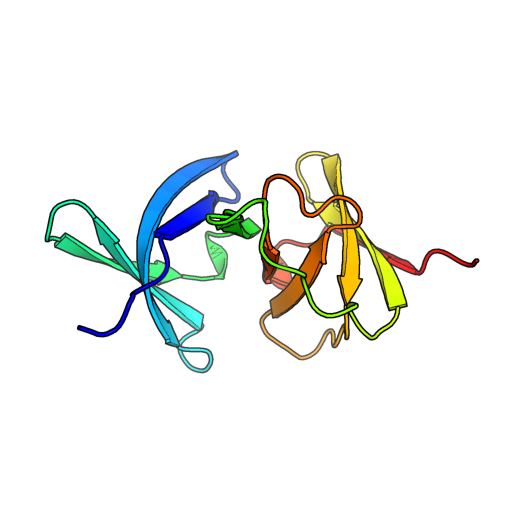 -19.535 -10.159 1.00 76.00 119 LYS A O 1
ATOM 948 N N . LEU A 1 120 ? 11.320 -18.964 -9.025 1.00 56.91 120 LEU A N 1
ATOM 949 C CA . LEU A 1 120 ? 12.187 -18.692 -10.176 1.00 56.91 120 LEU A CA 1
ATOM 950 C C . LEU A 1 120 ? 12.508 -19.981 -10.942 1.00 56.91 120 LEU A C 1
ATOM 952 O O . LEU A 1 120 ? 12.642 -21.037 -10.277 1.00 56.91 120 LEU A O 1
#

Nearest PDB structures (foldseek):
  4m75-assembly2_N  TM=7.538E-01  e=2.281E-02  Saccharomyces cerevisiae S288C
  5vsu-assembly1_D  TM=7.436E-01  e=4.373E-02  Saccharomyces cerevisiae S288C
  7zs0-assembly1_A  TM=8.000E-01  e=1.892E-01  Candidatus Kuenenia
  3cw1-assembly4_J  TM=7.609E-01  e=2.109E-01  Homo sapiens
  7zs1-assembly1_A  TM=8.110E-01  e=2.921E-01  Candidatus Kuenenia